Protein AF-A0A752RFR2-F1 (afdb_monomer)

Mean predicted aligned error: 4.28 Å

Radius of gyration: 12.14 Å; Cα contacts (8 Å, |Δi|>4): 63; chains: 1; bounding box: 41×22×26 Å

Foldseek 3Di:
DDDQDQDQDDDPDPQCPLVRVLCSVCVSVPNNDDSVNLCVQPPRDPNHDDPVSSCVVCVVVVHHDDDD

Nearest PDB structures (foldseek):
  6mpz-assembly3_C  TM=8.849E-01  e=1.653E-02  Lachnospiraceae bacterium C6A11
  7s5j-assembly1_A  TM=8.108E-01  e=1.005E-02  Acetivibrio thermocellus ATCC 27405
  3k8u-assembly1_A  TM=8.675E-01  e=2.119E-02  Streptococcus mutans
  8vp5-assembly1_B  TM=8.882E-01  e=3.708E-02  Acetivibrio thermocellus ATCC 27405
  8vp9-assembly1_B  TM=8.846E-01  e=1.208E-01  Acetivibrio thermocellus ATCC 27405

pLDDT: mean 88.69, std 9.62, range [51.91, 97.25]

Secondary structure (DSSP, 8-state):
---PPPPP---SSTT-HHHHHHHHHHHHHT----HHHHHHH---BTTB--HHHHHHHHHHTT------

Structure (mmCIF, N/CA/C/O backbone):
data_AF-A0A752RFR2-F1
#
_entry.id   AF-A0A752RFR2-F1
#
loop_
_atom_site.group_PDB
_atom_site.id
_atom_site.type_symbol
_atom_site.label_atom_id
_atom_site.label_alt_id
_atom_site.label_comp_id
_atom_site.label_asym_id
_atom_site.label_entity_id
_atom_site.label_seq_id
_atom_site.pdbx_PDB_ins_code
_atom_site.Cartn_x
_atom_site.Cartn_y
_atom_site.Cartn_z
_atom_site.occupancy
_atom_site.B_iso_or_equiv
_atom_site.auth_seq_id
_atom_site.auth_comp_id
_atom_site.auth_asym_id
_atom_site.auth_atom_id
_atom_site.pdbx_PDB_model_num
ATOM 1 N N . MET A 1 1 ? -27.106 6.892 4.723 1.00 51.91 1 MET A N 1
ATOM 2 C CA . MET A 1 1 ? -25.961 6.039 4.339 1.00 51.91 1 MET A CA 1
ATOM 3 C C . MET A 1 1 ? -24.697 6.885 4.438 1.00 51.91 1 MET A C 1
ATOM 5 O O . MET A 1 1 ? -24.571 7.831 3.672 1.00 51.91 1 MET A O 1
ATOM 9 N N . PHE A 1 2 ? -23.808 6.641 5.403 1.00 72.81 2 PHE A N 1
ATOM 10 C CA . PHE A 1 2 ? -22.536 7.371 5.469 1.00 72.81 2 PHE A CA 1
ATOM 11 C C . PHE A 1 2 ? -21.573 6.780 4.436 1.00 72.81 2 PHE A C 1
ATOM 13 O O . PHE A 1 2 ? -21.205 5.612 4.534 1.00 72.81 2 PHE A O 1
ATOM 20 N N . ILE A 1 3 ? -21.184 7.567 3.432 1.00 78.31 3 ILE A N 1
ATOM 21 C CA . ILE A 1 3 ? -20.155 7.162 2.469 1.00 78.31 3 ILE A CA 1
ATOM 22 C C . ILE A 1 3 ? -18.819 7.179 3.211 1.00 78.31 3 ILE A C 1
ATOM 24 O O . ILE A 1 3 ? -18.327 8.243 3.595 1.00 78.31 3 ILE A O 1
ATOM 28 N N . LYS A 1 4 ? -18.233 6.001 3.437 1.00 84.69 4 LYS A N 1
ATOM 29 C CA . LYS A 1 4 ? -16.878 5.897 3.986 1.00 84.69 4 LYS A CA 1
ATOM 30 C C . LYS A 1 4 ? -15.917 6.501 2.952 1.00 84.69 4 LYS A C 1
ATOM 32 O O . LYS A 1 4 ? -16.025 6.186 1.770 1.00 84.69 4 LYS A O 1
ATOM 37 N N . LYS A 1 5 ? -15.030 7.410 3.367 1.00 91.06 5 LYS A N 1
ATOM 38 C CA . LYS A 1 5 ? -14.034 8.043 2.486 1.00 91.06 5 LYS A CA 1
ATOM 39 C C . LYS A 1 5 ? -12.690 7.340 2.631 1.00 91.06 5 LYS A C 1
ATOM 41 O O . LYS A 1 5 ? -12.289 7.007 3.745 1.00 91.06 5 LYS A O 1
ATOM 46 N N . VAL A 1 6 ? -11.986 7.161 1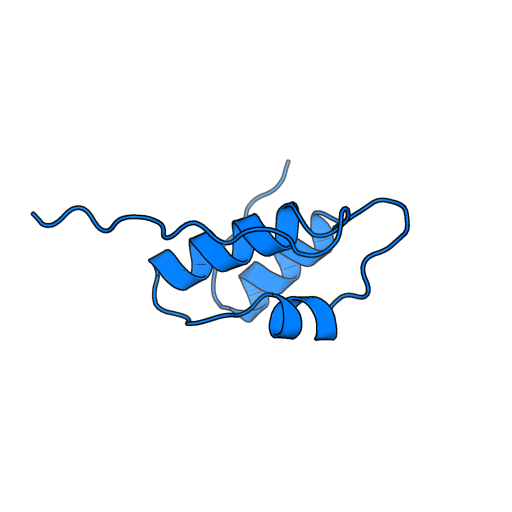.518 1.00 95.25 6 VAL A N 1
ATOM 47 C CA . VAL A 1 6 ? -10.581 6.738 1.530 1.00 95.25 6 VAL A CA 1
ATOM 48 C C . VAL A 1 6 ? -9.744 7.911 2.045 1.00 95.25 6 VAL A C 1
ATOM 50 O O . VAL A 1 6 ? -9.858 9.024 1.531 1.00 95.25 6 VAL A O 1
ATOM 53 N N . LYS A 1 7 ? -8.941 7.687 3.090 1.00 93.88 7 LYS A N 1
ATOM 54 C CA . LYS A 1 7 ? -7.990 8.692 3.585 1.00 93.88 7 LYS A CA 1
ATOM 55 C C . LYS A 1 7 ? -6.736 8.643 2.718 1.00 93.88 7 LYS A C 1
ATOM 57 O O . LYS A 1 7 ? -6.187 7.562 2.532 1.00 93.88 7 LYS A O 1
ATOM 62 N N . LEU A 1 8 ? -6.297 9.796 2.215 1.00 95.62 8 LEU A N 1
ATOM 63 C CA . LEU A 1 8 ? -5.077 9.899 1.417 1.00 95.62 8 LEU A CA 1
ATOM 64 C C . LEU A 1 8 ? -3.852 9.538 2.268 1.00 95.62 8 LEU A C 1
ATOM 66 O O . LEU A 1 8 ? -3.680 10.078 3.360 1.00 95.62 8 LEU A O 1
ATOM 70 N N . ILE A 1 9 ? -3.007 8.653 1.744 1.00 95.50 9 ILE A N 1
ATOM 71 C CA . ILE A 1 9 ? -1.699 8.306 2.306 1.00 95.50 9 ILE A CA 1
ATOM 72 C C . ILE A 1 9 ? -0.668 8.595 1.220 1.00 95.50 9 ILE A C 1
ATOM 74 O O . ILE A 1 9 ? -0.761 8.050 0.122 1.00 95.50 9 ILE A O 1
ATOM 78 N N . LEU A 1 10 ? 0.275 9.490 1.513 1.00 95.50 10 LEU A N 1
ATOM 79 C CA . LEU A 1 10 ? 1.331 9.874 0.580 1.00 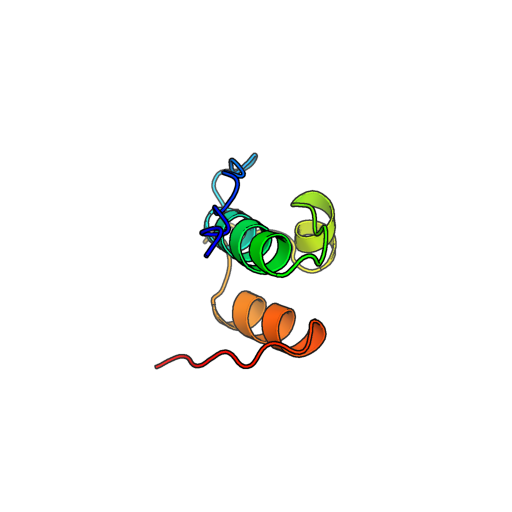95.50 10 LEU A CA 1
ATOM 80 C C . LEU A 1 10 ? 2.499 8.891 0.673 1.00 95.50 10 LEU A C 1
ATOM 82 O O . LEU A 1 10 ? 2.901 8.512 1.774 1.00 95.50 10 LEU A O 1
ATOM 86 N N . GLN A 1 11 ? 3.045 8.507 -0.481 1.00 93.25 11 GLN A N 1
ATOM 87 C CA . GLN A 1 11 ? 4.295 7.752 -0.553 1.00 93.25 11 GLN A CA 1
ATOM 88 C C . GLN A 1 11 ? 5.450 8.579 0.018 1.00 93.25 11 GLN A C 1
ATOM 90 O O . GLN A 1 11 ? 5.493 9.795 -0.179 1.00 93.25 11 GLN A O 1
ATOM 95 N N . SER A 1 12 ? 6.365 7.928 0.737 1.00 89.94 12 SER A N 1
ATOM 96 C CA . SER A 1 12 ? 7.560 8.589 1.276 1.00 89.94 12 SER A CA 1
ATOM 97 C C . SER A 1 12 ? 8.787 8.355 0.397 1.00 89.94 12 SER A C 1
ATOM 99 O O . SER A 1 12 ? 9.670 9.205 0.362 1.00 89.94 12 SER A O 1
ATOM 101 N N . GLU A 1 13 ? 8.831 7.232 -0.321 1.00 88.00 13 GLU A N 1
ATOM 102 C CA . GLU A 1 13 ? 9.860 6.928 -1.317 1.00 88.00 13 GLU A CA 1
ATOM 103 C C . GLU A 1 13 ? 9.228 6.742 -2.711 1.00 88.00 13 GLU A C 1
ATOM 105 O O . GLU A 1 13 ? 8.062 6.355 -2.841 1.00 88.00 13 GLU A O 1
ATOM 110 N N . ASP A 1 14 ? 10.001 7.007 -3.769 1.00 86.62 14 ASP A N 1
ATOM 111 C CA . ASP A 1 14 ? 9.522 6.995 -5.165 1.00 86.62 14 ASP A CA 1
ATOM 112 C C . ASP A 1 14 ? 8.968 5.632 -5.616 1.00 86.62 14 ASP A C 1
ATOM 114 O O . ASP A 1 14 ? 8.127 5.544 -6.511 1.00 86.62 14 ASP A O 1
ATOM 118 N N . SER A 1 15 ? 9.420 4.557 -4.978 1.00 87.19 15 SER A N 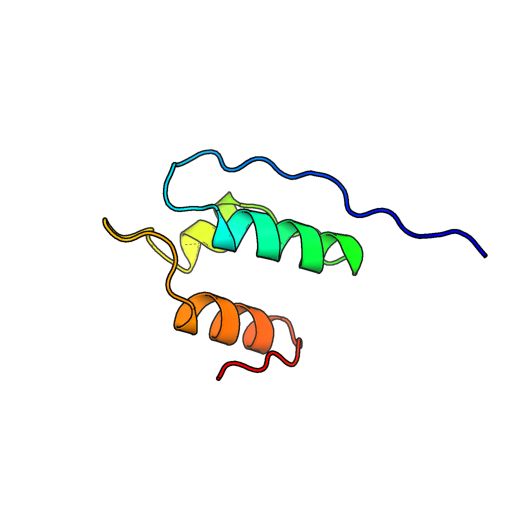1
ATOM 119 C CA . SER A 1 15 ? 9.124 3.163 -5.309 1.00 87.19 15 SER A CA 1
ATOM 120 C C . SER A 1 15 ? 7.889 2.587 -4.592 1.00 87.19 15 SER A C 1
ATOM 122 O O . SER A 1 15 ? 7.552 1.414 -4.800 1.00 87.19 15 SER A O 1
ATOM 124 N N . GLU A 1 16 ? 7.180 3.392 -3.792 1.00 90.75 16 GLU A N 1
ATOM 125 C CA . GLU A 1 16 ? 6.103 2.936 -2.895 1.00 90.75 16 GLU A CA 1
ATOM 126 C C . GLU A 1 16 ? 4.683 3.246 -3.368 1.00 90.75 16 GLU A C 1
ATOM 128 O O . GLU A 1 16 ? 3.729 3.021 -2.622 1.00 90.75 16 GLU A O 1
ATOM 133 N N . CYS A 1 17 ? 4.496 3.756 -4.584 1.00 92.25 17 CYS A N 1
ATOM 134 C CA . CYS A 1 17 ? 3.169 4.140 -5.077 1.00 92.25 17 CYS A CA 1
ATOM 135 C C . CYS A 1 17 ? 2.125 3.015 -4.904 1.00 92.25 17 CYS A C 1
ATOM 137 O O . CYS A 1 17 ? 1.022 3.254 -4.411 1.00 92.25 17 CYS A O 1
ATOM 139 N N . GLY A 1 18 ? 2.503 1.765 -5.202 1.00 92.69 18 GLY A N 1
ATOM 140 C CA . GLY A 1 18 ? 1.661 0.584 -4.997 1.00 92.69 18 GLY A CA 1
ATOM 141 C C . GLY A 1 18 ? 1.368 0.282 -3.522 1.00 92.69 18 GLY A C 1
ATOM 142 O O . GLY A 1 18 ? 0.225 -0.015 -3.175 1.00 92.69 18 GLY A O 1
ATOM 143 N N . GLN A 1 19 ? 2.365 0.404 -2.641 1.00 93.38 19 GLN A N 1
ATOM 144 C CA . GLN A 1 19 ? 2.205 0.224 -1.191 1.00 93.38 19 GLN A CA 1
ATOM 145 C C . GLN A 1 19 ? 1.296 1.300 -0.584 1.00 93.38 19 GLN A C 1
ATOM 147 O O . GLN A 1 19 ? 0.434 0.985 0.234 1.00 93.38 19 GLN A O 1
ATOM 152 N N . ALA A 1 20 ? 1.425 2.556 -1.020 1.00 95.25 20 ALA A N 1
ATOM 153 C CA . ALA A 1 20 ? 0.563 3.651 -0.584 1.00 95.25 20 ALA A CA 1
ATOM 154 C C . ALA A 1 20 ? -0.894 3.412 -0.999 1.00 95.25 20 ALA A C 1
ATOM 156 O O . ALA A 1 20 ? -1.800 3.530 -0.170 1.00 95.25 20 ALA A O 1
ATOM 157 N N . CYS A 1 21 ? -1.127 2.993 -2.248 1.00 95.88 21 CYS A N 1
ATOM 158 C CA . CYS A 1 21 ? -2.453 2.583 -2.709 1.00 95.88 21 CYS A CA 1
ATOM 159 C C . CYS A 1 21 ? -3.029 1.440 -1.867 1.00 95.88 21 CYS A C 1
ATOM 161 O O . CYS A 1 21 ? -4.190 1.503 -1.456 1.00 95.88 21 CYS A O 1
ATOM 163 N N . LEU A 1 22 ? -2.222 0.424 -1.566 1.00 95.25 22 LEU A N 1
ATOM 164 C CA . LEU A 1 22 ? -2.670 -0.724 -0.791 1.00 95.25 22 LEU A CA 1
ATOM 165 C C . LEU A 1 22 ? -3.007 -0.347 0.660 1.00 95.25 22 LEU A C 1
ATOM 167 O O . LEU A 1 22 ? -4.072 -0.713 1.156 1.00 95.25 22 LEU A O 1
ATOM 171 N N . ALA A 1 23 ? -2.174 0.473 1.308 1.00 95.75 23 ALA A N 1
ATOM 172 C CA . ALA A 1 23 ? -2.447 1.009 2.640 1.00 95.75 23 ALA A CA 1
ATOM 173 C C . ALA A 1 23 ? -3.758 1.813 2.676 1.00 95.75 23 ALA A C 1
ATOM 175 O O . ALA A 1 23 ? -4.546 1.679 3.614 1.00 95.75 23 ALA A O 1
ATOM 176 N N . MET A 1 24 ? -4.038 2.617 1.642 1.00 97.25 24 MET A N 1
ATOM 177 C CA . MET A 1 24 ? -5.303 3.352 1.529 1.00 97.25 24 MET A CA 1
ATOM 178 C C . MET A 1 24 ? -6.515 2.411 1.463 1.00 97.25 24 MET A C 1
ATOM 180 O O . MET A 1 24 ? -7.514 2.654 2.147 1.00 97.25 24 MET A O 1
ATOM 184 N N . ILE A 1 25 ? -6.427 1.327 0.685 1.00 96.31 25 ILE A N 1
ATOM 185 C CA . ILE A 1 25 ? -7.490 0.317 0.563 1.00 96.31 25 ILE A CA 1
ATOM 186 C C . ILE A 1 25 ? -7.687 -0.415 1.894 1.00 96.31 25 ILE A C 1
ATOM 188 O O . ILE A 1 25 ? -8.799 -0.477 2.412 1.00 96.31 25 ILE A O 1
ATOM 192 N N . PHE A 1 26 ? -6.621 -0.915 2.509 1.00 96.00 26 PHE A N 1
ATOM 193 C CA . PHE A 1 26 ? -6.700 -1.606 3.797 1.00 96.00 26 PHE A CA 1
ATOM 194 C C . PHE A 1 26 ? -7.292 -0.722 4.901 1.00 96.00 26 PHE A C 1
ATOM 196 O O . PHE A 1 26 ? -8.174 -1.148 5.655 1.00 96.00 26 PHE A O 1
ATOM 203 N N . ASN A 1 27 ? -6.893 0.549 4.951 1.00 95.56 27 ASN A N 1
ATOM 204 C CA . ASN A 1 27 ? -7.400 1.500 5.939 1.00 95.56 27 ASN A CA 1
ATOM 205 C C . ASN A 1 27 ? -8.844 1.920 5.677 1.00 95.56 27 ASN A C 1
ATOM 207 O O . ASN A 1 27 ? -9.580 2.203 6.625 1.00 95.56 27 ASN A O 1
ATOM 211 N N . TYR A 1 28 ? -9.297 1.877 4.424 1.00 96.00 28 TYR A N 1
ATOM 212 C CA . TYR A 1 28 ? -10.717 1.987 4.115 1.00 96.00 28 TYR A CA 1
ATOM 213 C C . TYR A 1 28 ? -11.528 0.866 4.785 1.00 96.00 28 TYR A C 1
ATOM 215 O O . TYR A 1 28 ? -12.603 1.127 5.334 1.00 96.00 28 TYR A O 1
ATOM 223 N N . TYR A 1 29 ? -10.999 -0.359 4.835 1.00 95.31 29 TYR A N 1
ATOM 224 C CA . TYR A 1 29 ? -11.647 -1.503 5.487 1.00 95.31 29 TYR A CA 1
ATOM 225 C C . TYR A 1 29 ? -11.366 -1.632 6.994 1.00 95.31 29 TYR A C 1
ATOM 227 O O . TYR A 1 29 ? -12.049 -2.402 7.658 1.00 95.31 29 TYR A O 1
ATOM 235 N N . GLY A 1 30 ? -10.484 -0.806 7.564 1.00 93.38 30 GLY A N 1
ATOM 236 C CA . GLY A 1 30 ? -10.259 -0.715 9.014 1.00 93.38 30 GLY A CA 1
ATOM 237 C C . GLY A 1 30 ? -9.037 -1.467 9.545 1.00 93.38 30 GLY A C 1
ATOM 238 O O . GLY A 1 30 ? -8.939 -1.640 10.753 1.00 93.38 30 GLY A O 1
ATOM 239 N N . TYR A 1 31 ? -8.110 -1.879 8.675 1.00 93.00 31 TYR A N 1
ATOM 240 C CA . TYR A 1 31 ? -6.920 -2.647 9.071 1.00 93.00 31 TYR A CA 1
ATOM 241 C C . TYR A 1 31 ? -5.830 -1.821 9.775 1.00 93.00 31 TYR A C 1
ATOM 243 O O . TYR A 1 31 ? -5.039 -2.382 10.520 1.00 93.00 31 TYR A O 1
ATOM 251 N N . GLY A 1 32 ? -5.778 -0.498 9.584 1.00 92.06 32 GLY A N 1
ATOM 252 C CA . GLY A 1 32 ? -4.816 0.369 10.283 1.00 92.06 32 GLY A CA 1
ATOM 253 C C . GLY A 1 32 ? -3.354 0.209 9.840 1.00 92.06 32 GLY A C 1
ATOM 254 O O . GLY A 1 32 ? -2.456 0.578 10.590 1.00 92.06 32 GLY A O 1
ATOM 255 N N . ILE A 1 33 ? -3.117 -0.311 8.635 1.00 92.19 33 ILE A N 1
ATOM 256 C CA . ILE A 1 33 ? -1.788 -0.614 8.097 1.00 92.19 33 ILE A CA 1
ATOM 257 C C . ILE A 1 33 ? -1.034 0.657 7.708 1.00 92.19 33 ILE A C 1
ATOM 259 O O . ILE A 1 33 ? -1.594 1.601 7.136 1.00 92.19 33 ILE A O 1
ATOM 263 N N . SER A 1 34 ? 0.266 0.655 8.002 1.00 91.44 34 SER A N 1
ATOM 264 C CA . SER A 1 34 ? 1.189 1.756 7.720 1.00 91.44 34 SER A CA 1
ATOM 265 C C . SER A 1 34 ? 2.169 1.429 6.585 1.00 91.44 34 SER A C 1
ATOM 267 O O . SER A 1 34 ? 2.470 0.267 6.319 1.00 91.44 34 SER A O 1
ATOM 269 N N . LEU A 1 35 ? 2.717 2.458 5.927 1.00 91.00 35 LEU A N 1
ATOM 270 C CA . LEU A 1 35 ? 3.760 2.270 4.908 1.00 91.00 35 LEU A CA 1
ATOM 271 C C . LEU A 1 35 ? 5.010 1.541 5.441 1.00 91.00 35 LEU A C 1
ATOM 273 O O . LEU A 1 35 ? 5.453 0.603 4.782 1.00 91.00 35 LEU A O 1
ATOM 277 N N . PRO A 1 36 ? 5.561 1.873 6.629 1.00 90.19 36 PRO A N 1
ATOM 278 C CA . PRO A 1 36 ? 6.710 1.146 7.175 1.00 90.19 36 PRO A CA 1
ATOM 279 C C . PRO A 1 36 ? 6.445 -0.345 7.412 1.00 90.19 36 PRO A C 1
ATOM 281 O O . PRO A 1 36 ? 7.353 -1.161 7.274 1.00 90.19 36 PRO A O 1
ATOM 284 N N . GLU A 1 37 ? 5.215 -0.708 7.774 1.00 89.12 37 GLU A N 1
ATOM 285 C CA . GLU A 1 37 ? 4.810 -2.101 7.969 1.00 89.12 37 GLU A CA 1
ATOM 286 C C . GLU A 1 37 ? 4.804 -2.874 6.650 1.00 89.12 37 GLU A C 1
ATOM 288 O O . GLU A 1 37 ? 5.398 -3.947 6.568 1.00 89.12 37 GLU A O 1
ATOM 293 N N . LEU A 1 38 ? 4.247 -2.281 5.590 1.00 89.06 38 LEU A N 1
ATOM 294 C CA . LEU A 1 38 ? 4.319 -2.845 4.241 1.00 89.06 38 LEU A CA 1
ATOM 295 C C . LEU A 1 38 ? 5.776 -2.963 3.764 1.00 89.06 38 LEU A C 1
ATOM 297 O O . LEU A 1 38 ? 6.185 -4.001 3.242 1.00 89.06 38 LEU A O 1
ATOM 301 N N . ARG A 1 39 ? 6.604 -1.946 4.024 1.00 85.75 39 ARG A N 1
ATOM 302 C CA . ARG A 1 39 ? 8.014 -1.916 3.611 1.00 85.75 39 ARG A CA 1
ATOM 303 C C . ARG A 1 39 ? 8.867 -3.010 4.255 1.00 85.75 39 ARG A C 1
ATOM 305 O O . ARG A 1 39 ? 9.758 -3.541 3.599 1.00 85.75 39 ARG A O 1
ATOM 312 N N . LYS A 1 40 ? 8.595 -3.396 5.509 1.00 80.94 40 LYS A N 1
ATOM 313 C CA . LYS A 1 40 ? 9.326 -4.495 6.176 1.00 80.94 40 LYS A CA 1
ATOM 314 C C . LYS A 1 40 ? 9.208 -5.821 5.430 1.00 80.94 40 LYS A C 1
ATOM 316 O O . LYS A 1 40 ? 10.164 -6.588 5.413 1.00 80.94 40 LYS A O 1
ATOM 321 N N . ASN A 1 41 ? 8.063 -6.053 4.796 1.00 69.44 41 ASN A N 1
ATOM 322 C CA . ASN A 1 41 ? 7.778 -7.294 4.082 1.00 69.44 41 ASN A CA 1
ATOM 323 C C . ASN A 1 41 ? 8.208 -7.231 2.605 1.00 69.44 41 ASN A C 1
ATOM 325 O O . ASN A 1 41 ? 8.166 -8.243 1.914 1.00 69.44 41 ASN A O 1
ATOM 329 N N . HIS A 1 42 ? 8.644 -6.063 2.115 1.00 71.44 42 HIS A N 1
ATOM 330 C CA . HIS A 1 42 ? 9.167 -5.891 0.762 1.00 71.44 42 HIS A CA 1
ATOM 331 C C . HIS A 1 42 ? 10.109 -4.697 0.668 1.00 71.44 42 HIS A C 1
ATOM 333 O O . HIS A 1 42 ? 9.687 -3.538 0.609 1.00 71.44 42 HIS A O 1
ATOM 339 N N . SER A 1 43 ? 11.402 -5.003 0.572 1.00 64.06 43 SER A N 1
ATOM 340 C CA . SER A 1 43 ? 12.423 -4.039 0.180 1.00 64.06 43 SER A CA 1
ATOM 341 C C . SER A 1 43 ? 12.089 -3.506 -1.211 1.00 64.06 43 SER A C 1
ATOM 343 O O . SER A 1 43 ? 12.097 -4.256 -2.191 1.00 64.06 43 SER A O 1
ATOM 345 N N . ALA A 1 44 ? 11.764 -2.219 -1.301 1.00 63.28 44 ALA A N 1
ATOM 346 C CA . ALA A 1 44 ? 11.485 -1.582 -2.573 1.00 63.28 44 ALA A CA 1
ATOM 347 C C . ALA A 1 44 ? 12.715 -1.700 -3.492 1.00 63.28 44 ALA A C 1
ATOM 349 O O . ALA A 1 44 ? 13.833 -1.360 -3.108 1.00 63.28 44 ALA A O 1
ATOM 350 N N . GLN A 1 45 ? 12.517 -2.255 -4.689 1.00 66.62 45 GLN A N 1
ATOM 351 C CA . GLN A 1 45 ? 13.591 -2.455 -5.663 1.00 66.62 45 GLN A CA 1
ATOM 352 C C . GLN A 1 45 ? 13.674 -1.246 -6.597 1.00 66.62 45 GLN A C 1
ATOM 354 O O . GLN A 1 45 ? 12.737 -0.455 -6.694 1.00 66.62 45 GLN A O 1
ATOM 359 N N . THR A 1 46 ? 14.767 -1.139 -7.354 1.00 67.56 46 THR A N 1
ATOM 360 C CA . THR A 1 46 ? 15.028 -0.068 -8.336 1.00 67.56 46 THR A CA 1
ATOM 361 C C . THR A 1 46 ? 13.919 0.090 -9.398 1.00 67.56 46 THR A C 1
ATOM 363 O O . THR A 1 46 ? 13.892 1.087 -10.105 1.00 67.56 46 THR A O 1
ATOM 366 N N . GLY A 1 47 ? 12.987 -0.868 -9.502 1.00 74.19 47 GLY A N 1
ATOM 367 C CA . GLY A 1 47 ? 11.814 -0.830 -10.385 1.00 74.19 47 GLY A CA 1
ATOM 368 C C . GLY A 1 47 ? 10.465 -0.580 -9.695 1.00 74.19 47 GLY A C 1
ATOM 369 O O . GLY A 1 47 ? 9.433 -0.765 -10.333 1.00 74.19 47 GLY A O 1
ATOM 370 N N . GLY A 1 48 ? 10.438 -0.206 -8.413 1.00 83.50 48 GLY A N 1
ATOM 371 C CA . GLY A 1 48 ? 9.197 0.022 -7.670 1.00 83.50 48 GLY A CA 1
ATOM 372 C C . GLY A 1 48 ? 8.637 -1.224 -6.979 1.00 83.50 48 GLY A C 1
ATOM 373 O O . GLY A 1 48 ? 9.353 -2.182 -6.671 1.00 83.50 48 GLY A O 1
ATOM 374 N N . THR A 1 49 ? 7.331 -1.196 -6.714 1.00 86.69 49 THR A N 1
ATOM 375 C CA . THR A 1 49 ? 6.601 -2.301 -6.083 1.00 8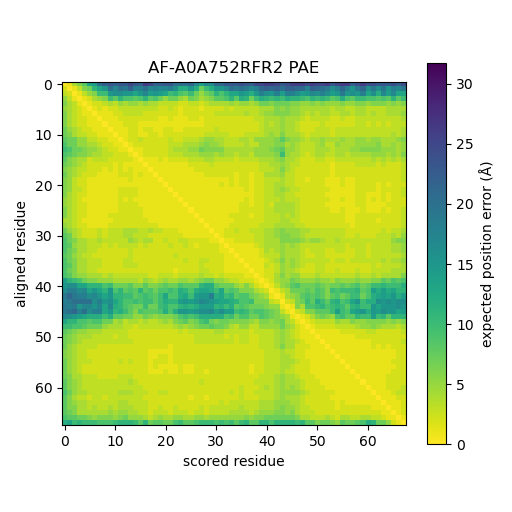6.69 49 THR A CA 1
ATOM 376 C C . THR A 1 49 ? 6.116 -3.300 -7.136 1.00 86.69 49 THR A C 1
ATOM 378 O O . THR A 1 49 ? 5.408 -2.926 -8.070 1.00 86.69 49 THR A O 1
ATOM 381 N N . LYS A 1 50 ? 6.454 -4.588 -6.984 1.00 89.50 50 LYS A N 1
ATOM 382 C CA . LYS A 1 50 ? 5.958 -5.636 -7.890 1.00 89.50 50 LYS A CA 1
ATOM 383 C C . LYS A 1 50 ? 4.485 -5.94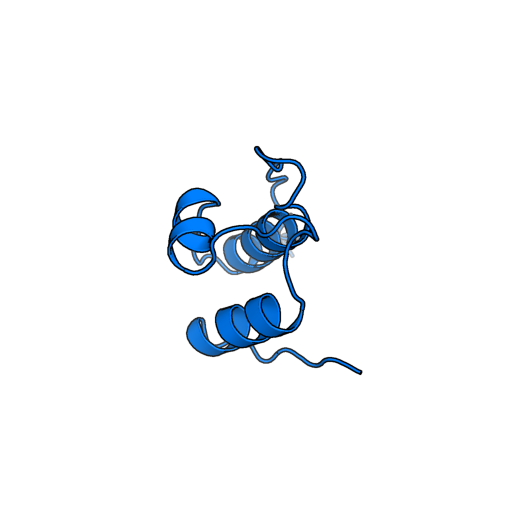0 -7.620 1.00 89.50 50 LYS A C 1
ATOM 385 O O . LYS A 1 50 ? 4.077 -6.059 -6.467 1.00 89.50 50 LYS A O 1
ATOM 390 N N . VAL A 1 51 ? 3.709 -6.180 -8.679 1.00 91.56 51 VAL A N 1
ATOM 391 C CA . VAL A 1 51 ? 2.303 -6.613 -8.557 1.00 91.56 51 VAL A CA 1
ATOM 392 C C . VAL A 1 51 ? 2.191 -7.909 -7.752 1.00 91.56 51 VAL A C 1
ATOM 394 O O . VAL A 1 51 ? 1.314 -8.013 -6.904 1.00 91.56 51 VAL A O 1
ATOM 397 N N . SER A 1 52 ? 3.114 -8.860 -7.937 1.00 91.69 52 SER A N 1
ATOM 398 C CA . SER A 1 52 ? 3.136 -10.117 -7.174 1.00 91.69 52 SER A CA 1
ATOM 399 C C . SER A 1 52 ? 3.150 -9.890 -5.660 1.00 91.69 52 SER A C 1
ATOM 401 O O . SER A 1 52 ? 2.416 -10.556 -4.940 1.00 91.69 52 SER A O 1
ATOM 403 N N . TYR A 1 53 ? 3.914 -8.902 -5.190 1.00 90.75 53 TYR A N 1
ATOM 404 C CA . TYR A 1 53 ? 3.956 -8.544 -3.777 1.00 90.75 53 TYR A CA 1
ATOM 405 C C . TYR A 1 53 ? 2.635 -7.926 -3.297 1.00 90.75 53 TYR A C 1
ATOM 407 O O . TYR A 1 53 ? 2.170 -8.246 -2.206 1.00 90.75 53 TYR A O 1
ATOM 415 N N . LEU A 1 54 ? 1.991 -7.075 -4.104 1.00 92.50 54 LEU A N 1
ATOM 416 C CA . LEU A 1 54 ? 0.674 -6.526 -3.754 1.00 92.50 54 LEU A CA 1
ATOM 417 C C . LEU A 1 54 ? -0.370 -7.640 -3.604 1.00 92.50 54 LEU A C 1
ATOM 419 O O . LEU A 1 54 ? -1.194 -7.594 -2.694 1.00 92.50 54 LEU A O 1
ATOM 423 N N . MET A 1 55 ? -0.315 -8.646 -4.479 1.00 94.69 55 MET A N 1
ATOM 424 C CA . MET A 1 55 ? -1.216 -9.801 -4.466 1.00 94.69 55 MET A CA 1
ATOM 425 C C . MET A 1 55 ? -0.987 -10.697 -3.243 1.00 94.69 55 MET A C 1
ATOM 427 O O . MET A 1 55 ? -1.951 -11.089 -2.583 1.00 94.69 55 MET A O 1
ATOM 431 N N . GLU A 1 56 ? 0.274 -10.989 -2.921 1.00 93.25 56 GLU A N 1
ATOM 432 C CA . GLU A 1 56 ? 0.666 -11.726 -1.713 1.00 93.25 56 GLU A CA 1
ATOM 433 C C . GLU A 1 56 ? 0.194 -10.984 -0.462 1.00 93.25 56 GLU A C 1
ATOM 435 O O . GLU A 1 56 ? -0.572 -11.527 0.328 1.00 93.25 56 GLU A O 1
ATOM 440 N N . THR A 1 57 ? 0.485 -9.684 -0.379 1.00 93.56 57 THR A N 1
ATOM 441 C CA . THR A 1 57 ? 0.056 -8.843 0.741 1.00 93.56 57 THR A CA 1
ATOM 442 C C . THR A 1 57 ? -1.468 -8.810 0.879 1.00 93.56 57 THR A C 1
ATOM 444 O O . THR A 1 57 ? -1.982 -8.855 1.992 1.00 93.56 57 THR A O 1
ATOM 447 N N . CYS A 1 58 ? -2.226 -8.746 -0.221 1.00 95.69 58 CYS A N 1
ATOM 448 C CA . CYS A 1 58 ? -3.687 -8.861 -0.161 1.00 95.69 58 CYS A CA 1
ATOM 449 C C . CYS A 1 58 ? -4.111 -10.196 0.457 1.00 95.69 58 CYS A C 1
ATOM 451 O O . CYS A 1 58 ? -4.945 -10.213 1.360 1.00 95.69 58 CYS A O 1
ATOM 453 N N . THR A 1 59 ? -3.515 -11.292 -0.009 1.00 94.88 59 THR A N 1
ATOM 454 C CA . THR A 1 59 ? -3.836 -12.650 0.444 1.00 94.88 59 THR A CA 1
ATOM 455 C C . THR A 1 59 ? -3.545 -12.820 1.935 1.00 94.88 59 THR A C 1
ATOM 457 O O . THR A 1 59 ? -4.416 -13.291 2.666 1.00 94.88 59 THR A O 1
ATOM 460 N N . ASP A 1 60 ? -2.392 -12.340 2.405 1.00 93.00 60 ASP A N 1
ATOM 461 C CA . ASP A 1 60 ? -1.982 -12.388 3.817 1.00 93.00 60 ASP A CA 1
ATOM 462 C C . ASP A 1 60 ? -2.941 -11.626 4.741 1.00 93.00 60 ASP A C 1
ATOM 464 O O . ASP A 1 60 ? -3.126 -11.987 5.902 1.00 93.00 60 ASP A O 1
ATOM 468 N N . HIS A 1 61 ? -3.599 -10.593 4.212 1.00 93.25 61 HIS A N 1
ATOM 469 C CA . HIS A 1 61 ? -4.580 -9.785 4.936 1.00 93.25 61 HIS A CA 1
ATOM 470 C C . HIS A 1 61 ? -6.029 -10.225 4.674 1.00 93.25 61 HIS A C 1
ATOM 472 O O . HIS A 1 61 ? -6.966 -9.506 5.019 1.00 93.25 61 HIS A O 1
ATOM 478 N N . GLY A 1 62 ? -6.242 -11.390 4.055 1.00 95.31 62 GLY A N 1
ATOM 479 C CA . GLY A 1 62 ? -7.575 -11.947 3.806 1.00 95.31 62 GL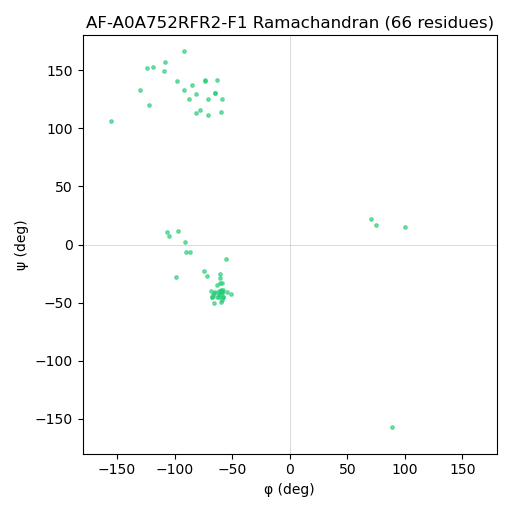Y A CA 1
ATOM 480 C C . GLY A 1 62 ? -8.358 -11.260 2.682 1.00 95.31 62 GLY A C 1
ATOM 481 O O . GLY A 1 62 ? -9.574 -11.432 2.5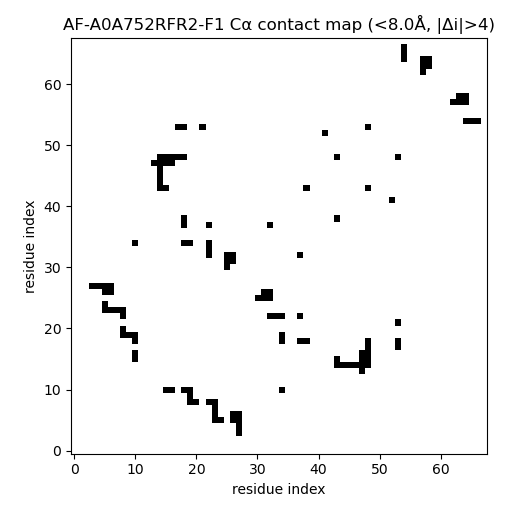77 1.00 95.31 62 GLY A O 1
ATOM 482 N N . PHE A 1 63 ? -7.690 -10.488 1.825 1.00 96.06 63 PHE A N 1
ATOM 483 C CA . PHE A 1 63 ? -8.280 -9.878 0.639 1.00 96.06 63 PHE A CA 1
ATOM 484 C C . PHE A 1 63 ? -8.108 -10.780 -0.577 1.00 96.06 63 PHE A C 1
ATOM 486 O O . PHE A 1 63 ? -7.013 -11.231 -0.906 1.00 96.06 63 PHE A O 1
ATOM 493 N N . ARG A 1 64 ? -9.195 -10.963 -1.327 1.00 96.69 64 ARG A N 1
ATOM 494 C CA . ARG A 1 64 ? -9.121 -11.560 -2.660 1.00 96.69 64 ARG A CA 1
ATOM 495 C C . ARG A 1 64 ? -8.717 -10.493 -3.675 1.00 96.69 64 ARG A C 1
ATOM 497 O O . ARG A 1 64 ? -9.511 -9.598 -3.960 1.00 96.69 64 ARG A O 1
ATOM 504 N N . ALA A 1 65 ? -7.529 -10.632 -4.252 1.00 95.31 65 ALA A N 1
ATOM 505 C CA . ALA A 1 65 ? -7.049 -9.817 -5.365 1.00 95.31 65 ALA A CA 1
ATOM 506 C C . ALA A 1 65 ? -6.997 -10.640 -6.664 1.00 95.31 65 ALA A C 1
ATOM 508 O O . ALA A 1 65 ? -6.808 -11.855 -6.628 1.00 95.31 65 ALA A O 1
ATOM 509 N N . ILE A 1 66 ? -7.195 -9.988 -7.811 1.00 95.25 66 ILE A N 1
ATOM 510 C CA . ILE A 1 66 ? -7.175 -10.612 -9.143 1.00 95.25 66 ILE A CA 1
ATOM 511 C C . ILE A 1 66 ? -6.259 -9.769 -10.035 1.00 95.25 66 ILE A C 1
ATOM 513 O O . ILE A 1 66 ? -6.382 -8.547 -10.051 1.00 95.25 66 ILE A O 1
ATOM 517 N N . THR A 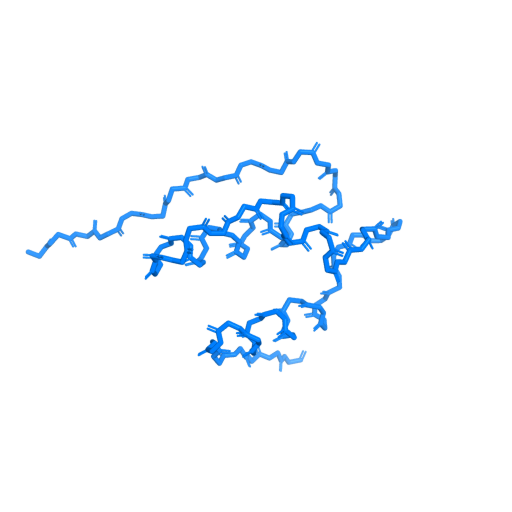1 67 ? -5.364 -10.426 -10.772 1.00 89.94 67 THR A N 1
ATOM 518 C CA . THR A 1 67 ? -4.466 -9.816 -11.765 1.00 89.94 67 THR A CA 1
ATOM 519 C C . THR A 1 67 ? -4.661 -10.507 -13.113 1.00 89.94 67 THR A C 1
ATOM 521 O O . THR A 1 67 ? -5.055 -11.675 -13.141 1.00 89.94 67 THR A O 1
ATOM 524 N N . TYR A 1 68 ? -4.410 -9.786 -14.205 1.00 85.75 68 TYR A N 1
ATOM 525 C CA . TYR A 1 68 ? -4.442 -10.281 -15.585 1.00 85.75 68 TYR A CA 1
ATOM 526 C C . TYR A 1 68 ? -3.0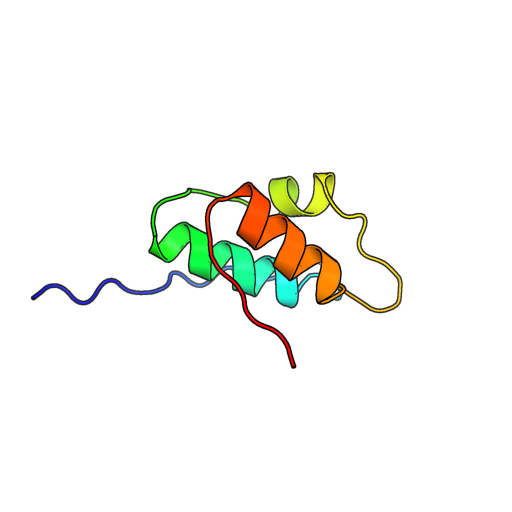44 -10.285 -16.204 1.00 85.75 68 TYR A C 1
ATOM 528 O O . TYR A 1 68 ? -2.178 -9.539 -15.689 1.00 85.75 68 TYR A O 1
#

Solvent-accessible surface area (backbone atoms only — not comparable to full-atom values): 4332 Å² total; per-residue (Å²): 134,85,80,84,69,72,60,91,54,81,59,90,52,94,35,30,59,59,53,26,52,48,32,26,55,41,41,59,76,66,69,72,58,48,67,72,64,57,42,75,80,43,78,68,44,102,85,27,61,57,68,67,56,57,46,50,53,30,47,79,70,73,39,93,70,85,85,134

Organism: NCBI:txid224729

InterPro domains:
  IPR005074 Peptidase C39, bacteriocin processing [PF03412] (5-66)

Sequence (68 aa):
MFIKKVKLILQSEDSECGQACLAMIFNYYGYGISLPELRKNHSAQTGGTKVSYLMETCTDHGFRAITY